Protein AF-A0A1H6WK68-F1 (afdb_monomer)

Sequence (75 aa):
MVYLNTQARENYIDLLIEKGGFPSAAKETLLIPTYREAGLPAEKDVVDCIQWLNHKDLIKQSYTYQDIVTDILVQ

Foldseek 3Di:
DCDLQPDDCVVCLVVCCVVVVNDPVCSVVDDDDHDDDDDWDDQVVVQVVQVVCVVVVVDDDGDHSVRPDDCPPPD

pLDDT: mean 89.58, std 7.33, range [57.75, 98.0]

Radius of gyration: 17.61 Å; Cα contacts (8 Å, |Δi|>4): 35; chains: 1; bounding box: 34×35×38 Å

Solvent-accessible surface area (backbone atoms only — not comparable to full-atom values): 5119 Å² total; per-residue (Å²): 135,61,61,83,70,71,54,66,61,83,80,48,50,66,56,46,33,68,75,67,69,46,60,77,78,43,74,83,71,66,80,80,74,83,72,73,80,91,69,84,77,58,62,66,62,51,49,54,49,51,51,49,35,47,76,66,67,74,46,94,72,90,74,57,57,77,78,76,55,78,64,93,84,70,128

Mean predicted aligned error: 5.87 Å

Structure (mmCIF, N/CA/C/O backbone):
data_AF-A0A1H6WK68-F1
#
_entry.id   AF-A0A1H6WK68-F1
#
loop_
_atom_site.group_PDB
_atom_site.id
_atom_site.type_symbol
_atom_site.label_atom_id
_atom_site.label_alt_id
_atom_site.label_comp_id
_atom_site.label_asym_id
_atom_site.label_entity_id
_atom_site.label_seq_id
_atom_site.pdbx_PDB_ins_code
_atom_site.Cartn_x
_atom_site.Cartn_y
_atom_site.Cartn_z
_atom_site.occupancy
_atom_site.B_iso_or_equiv
_atom_site.auth_seq_id
_atom_site.auth_comp_id
_atom_site.auth_asym_id
_atom_site.auth_atom_id
_atom_site.pdbx_PDB_model_num
ATOM 1 N N . MET A 1 1 ? 5.089 11.346 -12.843 1.00 57.75 1 MET A N 1
ATOM 2 C CA . MET A 1 1 ? 5.898 10.185 -12.406 1.00 57.75 1 MET A CA 1
ATOM 3 C C . MET A 1 1 ? 6.243 9.274 -13.594 1.00 57.75 1 MET A C 1
ATOM 5 O O . MET A 1 1 ? 5.737 8.168 -13.716 1.00 57.75 1 MET A O 1
ATOM 9 N N . VAL A 1 2 ? 7.120 9.740 -14.495 1.00 69.44 2 VAL A N 1
ATOM 10 C CA . VAL A 1 2 ? 7.408 9.066 -15.784 1.00 69.44 2 VAL A CA 1
ATOM 11 C C . VAL A 1 2 ? 8.534 8.025 -15.676 1.00 69.44 2 VAL A C 1
ATOM 13 O O . VAL A 1 2 ? 8.535 7.045 -16.411 1.00 69.44 2 VAL A O 1
ATOM 16 N N . TYR A 1 3 ? 9.464 8.202 -14.731 1.00 81.31 3 TYR A N 1
ATOM 17 C CA . TYR A 1 3 ? 10.711 7.428 -14.644 1.00 81.31 3 TYR A CA 1
ATOM 18 C C . TYR A 1 3 ? 10.496 5.909 -14.526 1.00 81.31 3 TYR A C 1
ATOM 20 O O . TYR A 1 3 ? 11.072 5.152 -15.300 1.00 81.31 3 TYR A O 1
ATOM 28 N N . LEU A 1 4 ? 9.625 5.456 -13.614 1.00 83.81 4 LEU A N 1
ATOM 29 C CA . LEU A 1 4 ? 9.393 4.021 -13.378 1.00 83.81 4 LEU A CA 1
ATOM 30 C C . LEU A 1 4 ? 8.734 3.301 -14.566 1.00 83.81 4 LEU A C 1
ATOM 32 O O . LEU A 1 4 ? 8.866 2.089 -14.685 1.00 83.81 4 LEU A O 1
ATOM 36 N N . ASN A 1 5 ? 8.057 4.040 -15.450 1.00 85.50 5 ASN A N 1
ATOM 37 C CA . ASN A 1 5 ? 7.371 3.479 -16.615 1.00 85.50 5 ASN A CA 1
ATOM 38 C C . ASN A 1 5 ? 8.192 3.557 -17.909 1.00 85.50 5 ASN A C 1
ATOM 40 O O . ASN A 1 5 ? 7.830 2.902 -18.881 1.00 85.50 5 ASN A O 1
ATOM 44 N N . THR A 1 6 ? 9.260 4.362 -17.959 1.00 86.00 6 THR A N 1
ATOM 45 C CA . THR A 1 6 ? 10.036 4.591 -19.195 1.00 86.00 6 THR A CA 1
ATOM 46 C C . THR A 1 6 ? 11.477 4.114 -19.130 1.00 86.00 6 THR A C 1
ATOM 48 O O . THR A 1 6 ? 12.106 3.943 -20.171 1.00 86.00 6 THR A O 1
ATOM 51 N N . GLN A 1 7 ? 12.022 3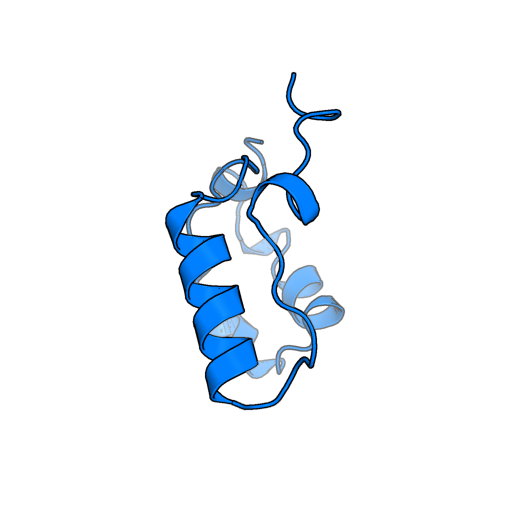.917 -17.933 1.00 85.75 7 GLN A N 1
ATOM 52 C CA . GLN A 1 7 ? 13.400 3.477 -17.773 1.00 85.75 7 GLN A CA 1
ATOM 53 C C . GLN A 1 7 ? 13.540 1.970 -17.929 1.00 85.75 7 GLN A C 1
ATOM 55 O O . GLN A 1 7 ? 12.674 1.195 -17.519 1.00 85.75 7 GLN A O 1
ATOM 60 N N . ALA A 1 8 ? 14.686 1.572 -18.478 1.00 86.88 8 ALA A N 1
ATOM 61 C CA . ALA A 1 8 ? 15.088 0.181 -18.564 1.00 86.88 8 ALA A CA 1
ATOM 62 C C . ALA A 1 8 ? 15.162 -0.421 -17.152 1.00 86.88 8 ALA A C 1
ATOM 64 O O . ALA A 1 8 ? 15.710 0.185 -16.226 1.00 86.88 8 ALA A O 1
ATOM 65 N N . ARG A 1 9 ? 14.578 -1.608 -16.987 1.00 85.94 9 ARG A N 1
ATOM 66 C CA . ARG A 1 9 ? 14.479 -2.335 -15.713 1.00 85.94 9 ARG A CA 1
ATOM 67 C C . ARG A 1 9 ? 15.843 -2.534 -15.055 1.00 85.94 9 ARG A C 1
ATOM 69 O O . ARG A 1 9 ? 15.974 -2.469 -13.834 1.00 85.94 9 ARG A O 1
ATOM 76 N N . GLU A 1 10 ? 16.858 -2.756 -15.876 1.00 87.69 10 GLU A N 1
ATOM 77 C CA . GLU A 1 10 ? 18.247 -3.006 -15.505 1.00 87.69 10 GLU A CA 1
ATOM 78 C C . GLU A 1 10 ? 18.830 -1.855 -14.679 1.00 87.69 10 GLU A C 1
ATOM 80 O O . GLU A 1 10 ? 19.685 -2.086 -13.829 1.00 87.69 10 GLU A O 1
ATOM 85 N N . ASN A 1 11 ? 18.321 -0.633 -14.864 1.00 88.56 11 ASN A N 1
ATOM 86 C CA . ASN A 1 11 ? 18.813 0.550 -14.165 1.00 88.56 11 ASN A CA 1
ATOM 87 C C . ASN A 1 11 ? 18.439 0.572 -12.675 1.00 88.56 11 ASN A C 1
ATOM 89 O O . ASN A 1 11 ? 19.040 1.328 -11.916 1.00 88.56 11 ASN A O 1
ATOM 93 N N . TYR A 1 12 ? 17.434 -0.201 -12.246 1.00 87.88 12 TYR A N 1
ATOM 94 C CA . TYR A 1 12 ? 16.902 -0.108 -10.881 1.00 87.88 12 TYR A CA 1
ATOM 95 C C . TYR A 1 12 ? 16.495 -1.446 -10.243 1.00 87.88 12 TYR A C 1
ATOM 97 O O . TYR A 1 12 ? 16.170 -1.472 -9.056 1.00 87.88 12 TYR A O 1
ATOM 105 N N . ILE A 1 13 ? 16.543 -2.569 -10.968 1.00 88.44 13 ILE A N 1
ATOM 106 C CA . ILE A 1 13 ? 16.184 -3.886 -10.418 1.00 88.44 13 ILE A CA 1
ATOM 107 C C . ILE A 1 13 ? 17.079 -4.304 -9.243 1.00 88.44 13 ILE A C 1
ATOM 109 O O . ILE A 1 13 ? 16.575 -4.867 -8.277 1.00 88.44 13 ILE A O 1
ATOM 113 N N . ASP A 1 14 ? 18.374 -3.980 -9.270 1.00 90.19 14 ASP A N 1
ATOM 114 C CA . ASP A 1 14 ? 19.285 -4.317 -8.167 1.00 90.19 14 ASP A CA 1
ATOM 115 C C . ASP A 1 14 ? 18.913 -3.578 -6.876 1.00 90.19 14 ASP A C 1
ATOM 117 O O . ASP A 1 14 ? 18.895 -4.178 -5.800 1.00 90.19 14 ASP A O 1
ATOM 121 N N . LEU A 1 15 ? 18.491 -2.315 -6.995 1.00 90.19 15 LEU A N 1
ATOM 122 C CA . LEU A 1 15 ? 17.966 -1.543 -5.871 1.00 90.19 15 LEU A CA 1
ATOM 123 C C . LEU A 1 15 ? 16.687 -2.179 -5.305 1.00 90.19 15 LEU A C 1
ATOM 125 O O . LEU A 1 15 ? 16.514 -2.227 -4.090 1.00 90.19 15 LEU A O 1
ATOM 129 N N . LEU A 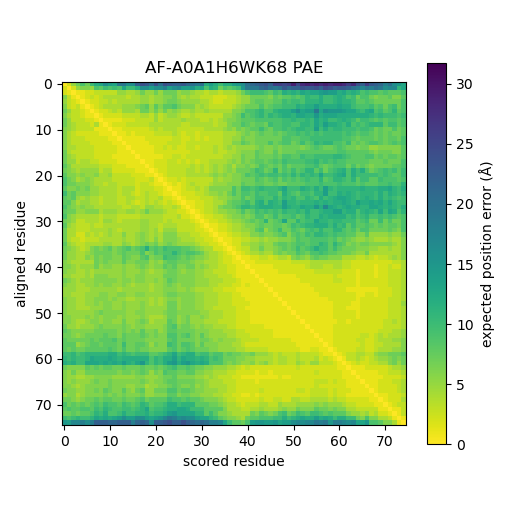1 16 ? 15.799 -2.683 -6.167 1.00 87.81 16 LEU A N 1
ATOM 130 C CA . LEU A 1 16 ? 14.570 -3.355 -5.739 1.00 87.81 16 LEU A CA 1
ATOM 131 C C . LEU A 1 16 ? 14.847 -4.675 -5.019 1.00 87.81 16 LEU A C 1
ATOM 133 O O . LEU A 1 16 ? 14.187 -4.960 -4.024 1.00 87.81 16 LEU A O 1
ATOM 137 N N . ILE A 1 17 ? 15.816 -5.465 -5.486 1.00 89.94 17 ILE A N 1
ATOM 138 C CA . ILE A 1 17 ? 16.203 -6.711 -4.817 1.00 89.94 17 ILE A CA 1
ATOM 139 C C . ILE A 1 17 ? 16.784 -6.409 -3.432 1.00 89.94 17 ILE A C 1
ATOM 141 O O . ILE A 1 17 ? 16.333 -6.984 -2.444 1.00 89.94 17 ILE A O 1
ATOM 145 N N . GLU A 1 18 ? 17.719 -5.458 -3.345 1.00 91.56 18 GLU A N 1
ATOM 146 C CA . GLU A 1 18 ? 18.374 -5.095 -2.086 1.00 91.56 18 GLU A CA 1
ATOM 147 C C . GLU A 1 18 ? 17.395 -4.469 -1.080 1.00 91.56 18 GLU A C 1
ATOM 149 O O . GLU A 1 18 ? 17.318 -4.902 0.069 1.00 91.56 18 GLU A O 1
ATOM 154 N N . LYS A 1 19 ? 16.631 -3.449 -1.495 1.00 91.62 19 LYS A N 1
ATOM 155 C CA . LYS A 1 19 ? 15.749 -2.691 -0.590 1.00 91.62 19 LYS A CA 1
ATOM 156 C C . LYS A 1 19 ? 14.399 -3.355 -0.365 1.00 91.62 19 LYS A C 1
ATOM 158 O O . LYS A 1 19 ? 13.818 -3.185 0.701 1.00 91.62 19 LYS A O 1
ATOM 163 N N . GLY A 1 20 ? 13.902 -4.102 -1.347 1.00 86.44 20 GLY A N 1
ATOM 164 C CA . GLY A 1 20 ? 12.661 -4.865 -1.235 1.00 86.44 20 GLY A CA 1
ATOM 165 C C . GLY A 1 20 ? 12.825 -6.191 -0.491 1.00 86.44 20 GLY A C 1
ATOM 166 O O . GLY A 1 20 ? 11.823 -6.837 -0.202 1.00 86.44 20 GLY A O 1
ATOM 167 N N . GLY A 1 21 ? 14.061 -6.606 -0.182 1.00 86.62 21 GLY A N 1
ATOM 168 C CA . GLY A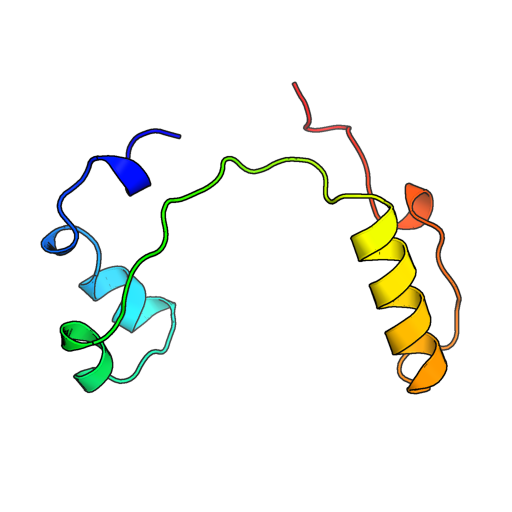 1 21 ? 14.336 -7.863 0.517 1.00 86.62 21 GLY A CA 1
ATOM 169 C C . GLY A 1 21 ? 13.983 -9.103 -0.306 1.00 86.62 21 GLY A C 1
ATOM 170 O O . GLY A 1 21 ? 13.722 -10.167 0.256 1.00 86.62 21 GLY A O 1
ATOM 171 N N . PHE A 1 22 ? 13.939 -8.975 -1.635 1.00 88.12 22 PHE A N 1
ATOM 172 C CA . PHE A 1 22 ? 13.670 -10.108 -2.510 1.00 88.12 22 PHE A CA 1
ATOM 173 C C . PHE A 1 22 ? 14.902 -11.022 -2.584 1.00 88.12 22 PHE A C 1
ATOM 175 O O . PHE A 1 22 ? 16.037 -10.543 -2.572 1.00 88.12 22 PHE A O 1
ATOM 182 N N . PRO A 1 23 ? 14.719 -12.345 -2.718 1.00 89.44 23 PRO A N 1
ATOM 183 C CA . PRO A 1 23 ? 15.828 -13.247 -3.005 1.00 89.44 23 PRO A CA 1
ATOM 184 C C . PRO A 1 23 ? 16.527 -12.862 -4.315 1.00 89.44 23 PRO A C 1
ATOM 186 O O . PRO A 1 23 ? 15.856 -12.517 -5.285 1.00 89.44 23 PRO A O 1
ATOM 189 N N . SER A 1 24 ? 17.853 -13.016 -4.405 1.00 86.50 24 SER A N 1
ATOM 190 C CA . SER A 1 24 ? 18.611 -12.693 -5.630 1.00 86.50 24 SER A CA 1
ATOM 191 C C . SER A 1 24 ? 18.100 -13.437 -6.869 1.00 86.50 24 SER A C 1
ATOM 193 O O . SER A 1 24 ? 18.098 -12.885 -7.964 1.00 86.50 24 SER A O 1
ATOM 195 N N . ALA A 1 25 ? 17.595 -14.663 -6.692 1.00 88.25 25 ALA A N 1
ATOM 196 C CA . ALA A 1 25 ? 16.990 -15.456 -7.763 1.00 88.25 25 ALA A CA 1
ATOM 197 C C . ALA A 1 25 ? 15.734 -14.803 -8.375 1.00 88.25 25 ALA A C 1
ATOM 199 O O . ALA A 1 25 ? 15.412 -15.057 -9.532 1.00 88.25 25 ALA A O 1
ATOM 200 N N . ALA A 1 26 ? 15.044 -13.930 -7.633 1.00 86.31 26 ALA A N 1
ATOM 201 C CA . ALA A 1 26 ? 13.881 -13.206 -8.136 1.00 86.31 26 ALA A CA 1
ATOM 202 C C . ALA A 1 26 ? 14.256 -12.155 -9.195 1.00 86.31 26 ALA A C 1
ATOM 204 O O . ALA A 1 26 ? 13.384 -11.716 -9.940 1.00 86.31 26 ALA A O 1
ATOM 205 N N . LYS A 1 27 ? 15.537 -11.773 -9.319 1.00 85.56 27 LYS A N 1
ATOM 206 C CA . LYS A 1 27 ? 15.997 -10.792 -10.315 1.00 85.56 27 LYS A CA 1
ATOM 207 C C . LYS A 1 27 ? 15.635 -11.181 -11.747 1.00 85.56 27 LYS A C 1
ATOM 209 O O . LYS A 1 27 ? 15.390 -10.295 -12.557 1.00 85.56 27 LYS A O 1
ATOM 214 N N . GLU A 1 28 ? 15.530 -12.464 -12.063 1.00 84.81 28 GLU A N 1
ATOM 215 C CA . GLU A 1 28 ? 15.211 -12.912 -13.425 1.00 84.81 28 GLU A CA 1
ATOM 216 C C . GLU A 1 28 ? 13.703 -13.078 -13.665 1.00 84.81 28 GLU A C 1
ATOM 218 O O . GLU A 1 28 ? 13.237 -12.986 -14.796 1.00 84.81 28 GLU A O 1
ATOM 223 N N . THR A 1 29 ? 12.913 -13.276 -12.605 1.00 87.25 29 THR A N 1
ATOM 224 C CA . THR A 1 29 ? 11.479 -13.598 -12.714 1.00 87.25 29 THR A CA 1
ATOM 225 C C . THR A 1 29 ? 10.555 -12.479 -12.240 1.00 87.25 29 THR A C 1
ATOM 227 O O . THR A 1 29 ? 9.349 -12.544 -12.470 1.00 87.25 29 THR A O 1
ATOM 230 N N . LEU A 1 30 ? 11.082 -11.463 -11.548 1.00 84.25 30 LEU A N 1
ATOM 231 C CA . LEU A 1 30 ? 10.288 -10.370 -10.995 1.00 84.25 30 LEU A CA 1
ATOM 232 C C . LEU A 1 30 ? 9.769 -9.469 -12.119 1.00 84.25 30 LEU A C 1
ATOM 234 O O . LEU A 1 30 ? 10.524 -8.690 -12.713 1.00 84.25 30 LEU A O 1
ATOM 238 N N . LEU A 1 31 ? 8.467 -9.568 -12.376 1.00 85.19 31 LEU A N 1
ATOM 239 C CA . LEU A 1 31 ? 7.736 -8.689 -13.278 1.00 85.19 31 LEU A CA 1
ATOM 240 C C . LEU A 1 31 ? 7.414 -7.379 -12.561 1.00 85.19 31 LEU A C 1
ATOM 242 O O . LEU A 1 31 ? 6.796 -7.383 -11.496 1.00 85.19 31 LEU A O 1
ATOM 246 N N . ILE A 1 32 ? 7.827 -6.262 -13.157 1.00 82.62 32 ILE A N 1
ATOM 247 C CA . ILE A 1 32 ? 7.541 -4.931 -12.625 1.00 82.62 32 ILE A CA 1
ATOM 248 C C . ILE A 1 32 ? 6.255 -4.435 -13.289 1.00 82.62 32 ILE A C 1
ATOM 250 O O . ILE A 1 32 ? 6.241 -4.270 -14.512 1.00 82.62 32 ILE A O 1
ATOM 254 N N . PRO A 1 33 ? 5.160 -4.241 -12.533 1.00 85.69 33 PRO A N 1
ATOM 255 C CA . PRO A 1 33 ? 3.923 -3.736 -13.105 1.00 85.69 33 PRO A CA 1
ATOM 256 C C . PRO A 1 33 ? 4.086 -2.273 -13.518 1.00 85.69 33 PRO A C 1
ATOM 258 O O . PRO A 1 33 ? 4.897 -1.540 -12.950 1.00 85.69 33 PRO A O 1
ATOM 261 N N . THR A 1 34 ? 3.261 -1.825 -14.466 1.00 86.81 34 THR A N 1
ATOM 262 C CA . THR A 1 34 ? 3.167 -0.403 -14.801 1.00 86.81 34 THR A CA 1
ATOM 263 C C . THR A 1 34 ? 2.801 0.386 -13.551 1.00 86.81 34 THR A C 1
ATOM 265 O O . THR A 1 34 ? 1.784 0.130 -12.899 1.00 86.81 34 THR A O 1
ATOM 268 N N . TYR A 1 35 ? 3.648 1.350 -13.217 1.00 86.75 35 TY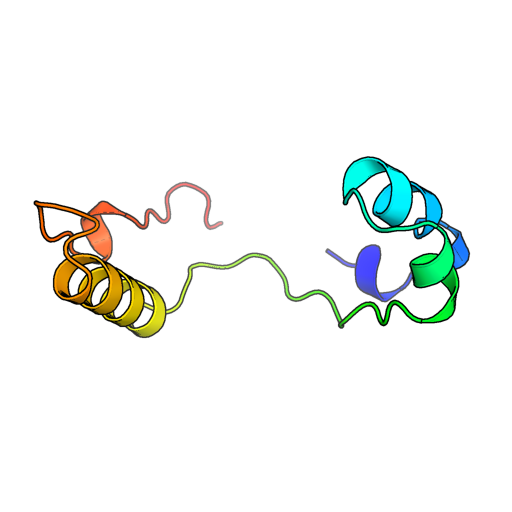R A N 1
ATOM 269 C CA . TYR A 1 35 ? 3.439 2.236 -12.095 1.00 86.75 35 TYR A CA 1
ATOM 270 C C . TYR A 1 35 ? 2.209 3.109 -12.348 1.00 86.75 35 TYR A C 1
ATOM 272 O O . TYR A 1 35 ? 2.084 3.749 -13.396 1.00 86.75 35 TYR A O 1
ATOM 280 N N . ARG A 1 36 ? 1.311 3.138 -11.363 1.00 84.81 36 ARG A N 1
ATOM 281 C CA . ARG A 1 36 ? 0.173 4.055 -11.309 1.00 84.81 36 ARG A CA 1
ATOM 282 C C . ARG A 1 36 ? 0.540 5.198 -10.379 1.00 84.81 36 ARG A C 1
ATOM 284 O O . ARG A 1 36 ? 1.102 4.949 -9.314 1.00 84.81 36 ARG A O 1
ATOM 291 N N . GLU A 1 37 ? 0.247 6.424 -10.797 1.00 83.50 37 GLU A N 1
ATOM 292 C CA . GLU A 1 37 ? 0.526 7.595 -9.970 1.00 83.50 37 GLU A CA 1
ATOM 293 C C . GLU A 1 37 ? -0.192 7.483 -8.624 1.00 83.50 37 GLU A C 1
ATOM 295 O O . GLU A 1 37 ? -1.302 6.949 -8.540 1.00 83.50 37 GLU A O 1
ATOM 300 N N . ALA A 1 38 ? 0.481 7.932 -7.565 1.00 84.06 38 ALA A N 1
ATOM 301 C CA . ALA A 1 38 ? -0.100 7.916 -6.235 1.00 84.06 38 ALA A CA 1
ATOM 302 C C . ALA A 1 38 ? -1.334 8.826 -6.221 1.00 84.06 38 ALA A C 1
ATOM 304 O O . ALA A 1 38 ? -1.259 9.992 -6.601 1.00 84.06 38 ALA A O 1
ATOM 305 N N . GLY A 1 39 ? -2.458 8.279 -5.778 1.00 88.56 39 GLY A N 1
ATOM 306 C CA . GLY A 1 39 ? -3.713 8.996 -5.615 1.00 88.56 39 GLY A CA 1
ATOM 307 C C . GLY A 1 39 ? -4.385 8.580 -4.318 1.00 88.56 39 GLY A C 1
ATOM 308 O O . GLY A 1 39 ? -3.909 7.678 -3.620 1.00 88.56 39 GLY A O 1
ATOM 309 N N . LEU A 1 40 ? 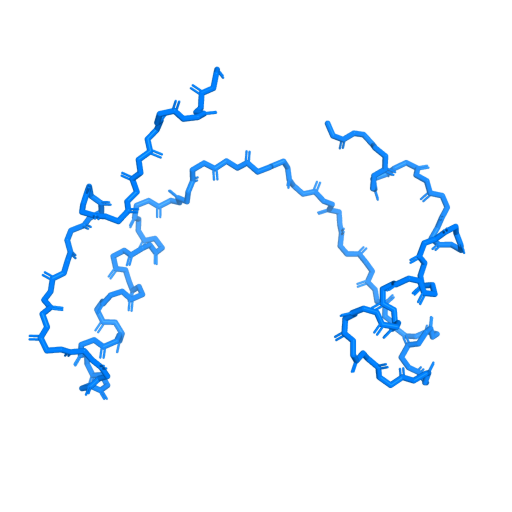-5.499 9.235 -4.001 1.00 93.19 40 LEU A N 1
ATOM 310 C CA . LEU A 1 40 ? -6.317 8.817 -2.871 1.00 93.19 40 LEU A CA 1
ATOM 311 C C . LEU A 1 40 ? -6.813 7.378 -3.093 1.00 93.19 40 LEU A C 1
ATOM 313 O O . LEU A 1 40 ? -7.193 7.032 -4.218 1.00 93.19 40 LEU A O 1
ATOM 317 N N . PRO A 1 41 ? -6.804 6.527 -2.053 1.00 93.50 41 PRO A N 1
ATOM 318 C CA . PRO A 1 41 ? -7.399 5.201 -2.150 1.00 93.50 41 PRO A CA 1
ATOM 319 C C . PRO A 1 41 ? -8.903 5.325 -2.415 1.00 93.50 41 PRO A C 1
ATOM 321 O O . PRO A 1 41 ? -9.540 6.289 -1.992 1.00 93.50 41 PRO A O 1
ATOM 324 N N . ALA A 1 42 ? -9.498 4.342 -3.088 1.00 94.75 42 ALA A N 1
ATOM 325 C CA . ALA A 1 42 ? -10.947 4.326 -3.227 1.00 94.75 42 ALA A CA 1
ATOM 326 C C . ALA A 1 42 ? -11.597 4.109 -1.853 1.00 94.75 42 ALA A C 1
ATOM 328 O O . ALA A 1 42 ? -11.152 3.263 -1.075 1.00 94.75 42 ALA A O 1
ATOM 329 N N . GLU A 1 43 ? -12.684 4.827 -1.570 1.00 96.44 43 GLU A N 1
ATOM 330 C CA . GLU A 1 43 ? -13.385 4.726 -0.283 1.00 96.44 43 GLU A CA 1
ATOM 331 C C . GLU A 1 43 ? -13.793 3.288 0.043 1.00 96.44 43 GLU A C 1
ATOM 333 O O . GLU A 1 43 ? -13.579 2.811 1.158 1.00 96.44 43 GLU A O 1
ATOM 338 N N . LYS A 1 44 ? -14.284 2.563 -0.967 1.00 97.12 44 LYS A N 1
ATOM 339 C CA . LYS A 1 44 ? -14.642 1.151 -0.841 1.00 97.12 44 LYS A CA 1
ATOM 340 C C . LYS A 1 44 ? -13.474 0.285 -0.361 1.00 97.12 44 LYS A C 1
ATOM 342 O O . LYS A 1 44 ? -13.683 -0.552 0.509 1.00 97.12 44 LYS A O 1
ATOM 347 N N . ASP A 1 45 ? -12.269 0.496 -0.884 1.00 96.25 45 ASP A N 1
ATOM 348 C CA . ASP A 1 45 ? -11.105 -0.325 -0.530 1.00 96.25 45 ASP A CA 1
ATOM 349 C C . ASP A 1 45 ? -10.720 -0.133 0.945 1.00 96.25 45 ASP A C 1
ATOM 351 O O . ASP A 1 45 ? -10.368 -1.089 1.637 1.00 96.25 45 ASP A O 1
ATOM 355 N N . VAL A 1 46 ? -10.838 1.097 1.455 1.00 97.06 46 VAL A N 1
ATOM 356 C CA . VAL A 1 46 ? -10.582 1.412 2.869 1.00 97.06 46 VAL A CA 1
ATOM 357 C C . VAL A 1 46 ? -11.664 0.812 3.762 1.00 97.06 46 VAL A C 1
ATOM 359 O O . VAL A 1 46 ? -11.346 0.155 4.753 1.00 97.06 46 VAL A O 1
ATOM 362 N N . VAL A 1 47 ? -12.938 0.998 3.406 1.00 96.69 47 VAL A N 1
ATOM 363 C CA . VAL A 1 47 ? -14.074 0.474 4.178 1.00 96.69 47 VAL A CA 1
ATOM 364 C C . VAL A 1 47 ? -14.026 -1.052 4.252 1.00 96.69 47 VAL A C 1
ATOM 366 O O . VAL A 1 47 ? -14.131 -1.608 5.346 1.00 96.69 47 VAL A O 1
ATOM 369 N N . ASP A 1 48 ? -13.804 -1.731 3.125 1.00 97.62 48 ASP A N 1
ATOM 370 C CA . ASP A 1 48 ? -13.714 -3.192 3.071 1.00 97.62 48 ASP A CA 1
ATOM 371 C C . ASP A 1 48 ? -12.527 -3.703 3.916 1.00 97.62 48 ASP A C 1
ATOM 373 O O . ASP A 1 48 ? -12.651 -4.697 4.637 1.00 97.62 48 ASP A O 1
ATOM 377 N N . CYS A 1 49 ? -11.388 -2.998 3.898 1.00 97.06 49 CYS A N 1
ATOM 378 C CA . CYS A 1 49 ? -10.221 -3.331 4.718 1.00 97.06 49 CYS A CA 1
ATOM 379 C C . CYS A 1 49 ? -10.514 -3.207 6.222 1.00 97.06 49 CYS A C 1
ATOM 381 O O . CYS A 1 49 ? -10.216 -4.121 6.994 1.00 97.06 49 CYS A O 1
ATOM 383 N N . ILE A 1 50 ? -11.150 -2.113 6.651 1.00 97.12 50 ILE A N 1
ATOM 384 C CA . ILE A 1 50 ? -11.517 -1.906 8.059 1.00 97.12 50 ILE A CA 1
ATOM 385 C C . ILE A 1 50 ? -12.551 -2.934 8.519 1.0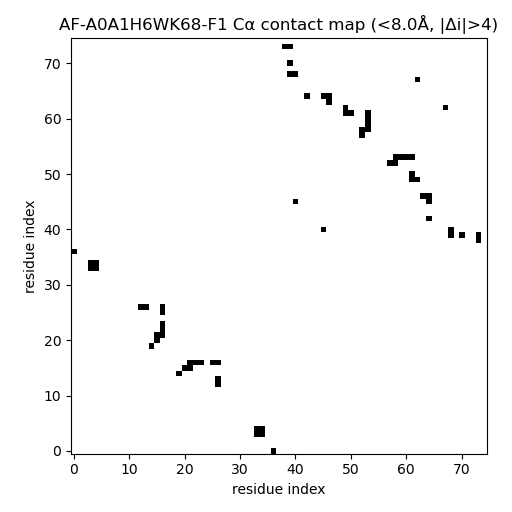0 97.12 50 ILE A C 1
ATOM 387 O O . ILE A 1 50 ? -12.450 -3.457 9.631 1.00 97.12 50 ILE A O 1
ATOM 391 N N . GLN A 1 51 ? -13.516 -3.282 7.668 1.00 96.25 51 GLN A N 1
ATOM 392 C CA . GLN A 1 51 ? -14.461 -4.360 7.957 1.00 96.25 51 GLN A CA 1
ATOM 393 C C . GLN A 1 51 ? -13.749 -5.703 8.123 1.00 96.25 51 GLN A C 1
ATOM 395 O O . GLN A 1 51 ? -14.034 -6.428 9.076 1.00 96.25 51 GLN A O 1
ATOM 400 N N . TRP A 1 52 ? -12.792 -6.019 7.247 1.00 97.81 52 TRP A N 1
ATOM 401 C CA . TRP A 1 52 ? -11.990 -7.233 7.362 1.00 97.81 52 TRP A CA 1
ATOM 402 C C . TRP A 1 52 ? -11.177 -7.267 8.664 1.00 97.81 52 TRP A C 1
ATOM 404 O O . TRP A 1 52 ? -11.188 -8.286 9.354 1.00 97.81 52 TRP A O 1
ATOM 414 N N . LEU A 1 53 ? -10.531 -6.160 9.045 1.00 97.88 53 LEU A N 1
ATOM 415 C CA . LEU A 1 53 ? -9.758 -6.062 10.290 1.00 97.88 53 LEU A CA 1
ATOM 416 C C . LEU A 1 53 ? -10.631 -6.275 11.533 1.00 97.88 53 LEU A C 1
ATOM 418 O O . LEU A 1 53 ? -10.249 -7.043 12.416 1.00 97.88 53 LEU A O 1
ATOM 422 N N . ASN A 1 54 ? -11.806 -5.641 11.584 1.00 96.50 54 ASN A N 1
ATOM 423 C CA . ASN A 1 54 ? -12.765 -5.837 12.674 1.00 96.50 54 ASN A CA 1
ATOM 424 C C . ASN A 1 54 ? -13.285 -7.278 12.710 1.00 96.50 54 ASN A C 1
ATOM 426 O O . ASN A 1 54 ? -13.323 -7.892 13.767 1.00 96.50 54 ASN A O 1
ATOM 430 N N . HIS A 1 55 ? -13.631 -7.854 11.555 1.00 97.31 55 HIS A N 1
ATOM 431 C CA . HIS A 1 55 ? -14.100 -9.240 11.474 1.00 97.31 55 HIS A CA 1
ATOM 432 C C . HIS A 1 55 ? -13.046 -10.257 11.943 1.00 97.31 55 HIS A C 1
ATOM 434 O O . HIS A 1 55 ? -13.388 -11.342 12.408 1.00 97.31 55 HIS A O 1
ATOM 440 N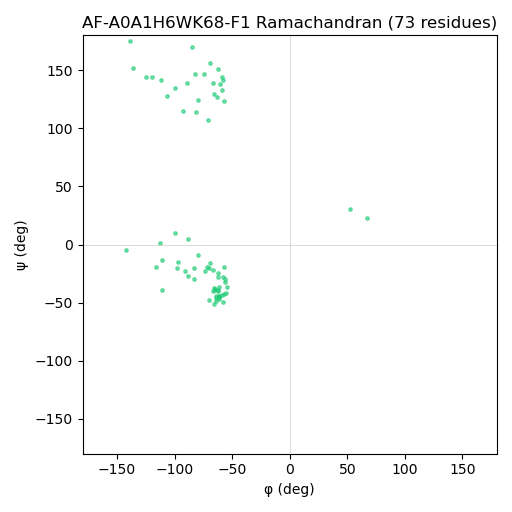 N . LYS A 1 56 ? -11.760 -9.923 11.807 1.00 98.00 56 LYS A N 1
ATOM 441 C CA . LYS A 1 56 ? -10.636 -10.731 12.293 1.00 98.00 56 LYS A CA 1
ATOM 442 C C . LYS A 1 56 ? -10.232 -10.416 13.740 1.00 98.00 56 LYS A C 1
ATOM 444 O O . LYS A 1 56 ? -9.227 -10.963 14.186 1.00 98.00 56 LYS A O 1
ATOM 449 N N . ASP A 1 57 ? -10.965 -9.547 14.441 1.00 97.00 57 ASP A N 1
ATOM 450 C CA . ASP A 1 57 ? -10.638 -9.044 15.784 1.00 97.00 57 ASP A CA 1
ATOM 451 C C . ASP A 1 57 ? -9.207 -8.471 15.893 1.00 97.00 57 ASP A C 1
ATOM 453 O O . ASP A 1 57 ? -8.562 -8.524 16.942 1.00 97.00 57 ASP A O 1
ATOM 457 N N . LEU A 1 58 ? -8.681 -7.908 14.797 1.00 97.38 58 LEU A N 1
ATOM 458 C CA . LEU A 1 58 ? -7.331 -7.327 14.753 1.00 97.38 58 LEU A CA 1
ATOM 459 C C . LEU A 1 58 ? -7.294 -5.892 15.292 1.00 97.38 58 LEU A C 1
ATOM 461 O O . LEU A 1 58 ? -6.233 -5.405 15.684 1.00 97.38 58 LEU A O 1
ATOM 465 N N . ILE A 1 59 ? -8.446 -5.221 15.324 1.00 95.75 59 ILE A N 1
ATOM 466 C CA . ILE A 1 59 ? -8.632 -3.873 15.865 1.00 95.75 59 ILE A CA 1
ATOM 467 C C . ILE A 1 59 ? -9.902 -3.835 16.716 1.00 95.75 59 ILE A C 1
ATOM 469 O O . ILE A 1 59 ? -10.830 -4.605 16.491 1.00 95.75 59 ILE A O 1
ATOM 473 N N . LYS A 1 60 ? -9.934 -2.947 17.715 1.00 92.62 60 LYS A N 1
ATOM 474 C CA . LYS A 1 60 ? -11.074 -2.818 18.642 1.00 92.62 60 LYS A CA 1
ATOM 475 C C . LYS A 1 60 ? -12.030 -1.691 18.261 1.00 92.62 60 LYS A C 1
ATOM 477 O O . LYS A 1 60 ? -13.150 -1.642 18.757 1.00 92.62 60 LYS A O 1
ATOM 482 N N . GLN A 1 61 ? -11.555 -0.747 17.458 1.00 92.81 61 GLN A N 1
ATOM 483 C CA . GLN A 1 61 ? -12.276 0.448 17.054 1.00 92.81 61 GLN A CA 1
ATOM 484 C C . GLN A 1 61 ? -12.591 0.368 15.565 1.00 92.81 61 GLN A C 1
ATOM 486 O O . GLN A 1 61 ? -11.759 -0.061 14.767 1.00 92.81 61 GLN A O 1
ATOM 491 N N . SER A 1 62 ? -13.783 0.829 15.196 1.00 92.25 62 SER A N 1
ATOM 492 C CA . SER A 1 62 ? -14.127 1.057 13.798 1.00 92.25 62 SER A CA 1
ATOM 493 C C . SER A 1 62 ? -13.748 2.480 13.408 1.00 92.25 62 SER A C 1
ATOM 495 O O . SER A 1 62 ? -13.989 3.413 14.171 1.00 92.25 62 SER A O 1
ATOM 497 N N . TYR A 1 63 ? -13.203 2.625 12.206 1.00 95.38 63 TYR A N 1
ATOM 498 C CA . TYR A 1 63 ? -12.809 3.900 11.616 1.00 95.38 63 TYR A CA 1
ATOM 499 C C . TYR A 1 63 ? -13.583 4.120 10.320 1.00 95.38 63 TYR A C 1
ATOM 501 O O . TYR A 1 63 ? -13.860 3.170 9.583 1.00 95.38 63 TYR A O 1
ATOM 509 N N . THR A 1 64 ? -13.943 5.366 10.052 1.00 95.94 64 THR A N 1
ATOM 5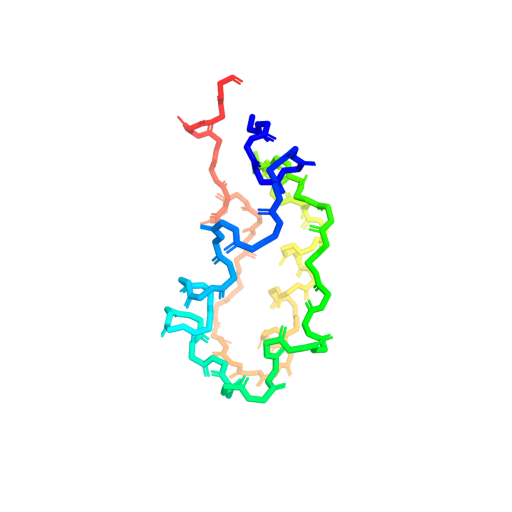10 C CA . THR A 1 64 ? -14.501 5.798 8.770 1.00 95.94 64 THR A CA 1
ATOM 511 C C . THR A 1 64 ? -13.382 6.120 7.782 1.00 95.94 64 THR A C 1
ATOM 513 O O . THR A 1 64 ? -12.206 6.193 8.145 1.00 95.94 64 THR A O 1
ATOM 516 N N . TYR A 1 65 ? -13.734 6.327 6.514 1.00 96.62 65 TYR A N 1
ATOM 517 C CA . TYR A 1 65 ? -12.766 6.734 5.497 1.00 96.62 65 TYR A CA 1
ATOM 518 C C . TYR A 1 65 ? -12.070 8.052 5.862 1.00 96.62 65 TYR A C 1
ATOM 520 O O . TYR A 1 65 ? -10.851 8.151 5.761 1.00 96.62 65 TYR A O 1
ATOM 528 N N . GLN A 1 66 ? -12.830 9.034 6.349 1.00 95.81 66 GLN A N 1
ATOM 529 C CA . GLN A 1 66 ? -12.339 10.366 6.709 1.00 95.81 66 GLN A CA 1
ATOM 530 C C . GLN A 1 66 ? -11.452 10.358 7.964 1.00 95.81 66 GLN A C 1
ATOM 532 O O . GLN A 1 66 ? -10.658 11.277 8.147 1.00 95.81 66 GLN A O 1
ATOM 537 N N . ASP A 1 67 ? -11.540 9.320 8.805 1.00 95.56 67 ASP A N 1
ATOM 538 C CA . ASP A 1 67 ? -10.636 9.151 9.952 1.00 95.56 67 ASP A CA 1
ATOM 539 C C . ASP A 1 67 ? -9.223 8.715 9.522 1.00 95.56 67 ASP A C 1
ATOM 541 O O . ASP A 1 67 ? -8.264 8.892 10.273 1.00 95.56 67 ASP A O 1
ATOM 545 N N . ILE A 1 68 ? -9.092 8.115 8.332 1.00 94.12 68 ILE A N 1
ATOM 546 C CA . ILE A 1 68 ? -7.849 7.497 7.842 1.00 94.12 68 ILE A CA 1
ATOM 547 C C . ILE A 1 68 ? -7.254 8.284 6.675 1.00 94.12 68 ILE A C 1
ATOM 549 O O . ILE A 1 68 ? -6.033 8.408 6.564 1.00 94.12 68 ILE A O 1
ATOM 553 N N . VAL A 1 69 ? -8.103 8.783 5.780 1.00 94.69 69 VAL A N 1
ATOM 554 C CA . VAL A 1 69 ? -7.685 9.392 4.522 1.00 94.69 69 VAL A CA 1
ATOM 555 C C . VAL A 1 69 ? -7.864 10.895 4.584 1.00 94.69 69 VAL A C 1
ATOM 557 O O . VAL A 1 69 ? -8.942 11.410 4.867 1.00 94.69 69 VAL A O 1
ATOM 560 N N . THR A 1 70 ? -6.781 11.594 4.262 1.00 93.00 70 THR A N 1
ATOM 561 C CA . THR A 1 70 ? -6.736 13.046 4.164 1.00 93.00 70 THR A CA 1
ATOM 562 C C . THR A 1 70 ? -6.217 13.460 2.794 1.00 93.00 70 THR A C 1
ATOM 564 O O . THR A 1 70 ? -5.345 12.808 2.218 1.00 93.00 70 THR A O 1
ATOM 56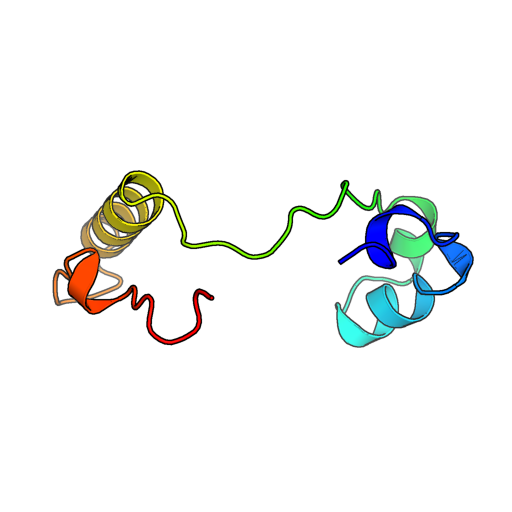7 N N . ASP A 1 71 ? -6.762 14.551 2.272 1.00 91.75 71 ASP A N 1
ATOM 568 C CA . ASP A 1 71 ? -6.442 15.129 0.971 1.00 91.75 71 ASP A CA 1
ATOM 569 C C . ASP A 1 71 ? -5.480 16.325 1.066 1.00 91.75 71 ASP A C 1
ATOM 571 O O . ASP A 1 71 ? -5.193 16.958 0.057 1.00 91.75 71 ASP A O 1
ATOM 575 N N . ILE A 1 72 ? -4.892 16.590 2.241 1.00 91.19 72 ILE A N 1
ATOM 576 C CA . ILE A 1 72 ? -4.006 17.749 2.485 1.00 91.19 72 ILE A CA 1
ATOM 577 C C . ILE A 1 72 ? -2.780 17.842 1.560 1.00 91.19 72 ILE A C 1
ATOM 579 O O . ILE A 1 72 ? -2.164 18.902 1.471 1.00 91.19 72 ILE A O 1
ATOM 583 N N . LEU A 1 73 ? -2.389 16.740 0.915 1.00 84.62 73 LEU A N 1
ATOM 584 C CA . LEU A 1 73 ? -1.251 16.667 -0.009 1.00 84.62 73 LEU A CA 1
ATOM 585 C C . LEU A 1 73 ? -1.675 16.420 -1.463 1.00 84.62 73 LEU A C 1
ATOM 587 O O . LEU A 1 73 ? -0.811 16.294 -2.330 1.00 84.62 73 LEU A O 1
ATOM 591 N N . VAL A 1 74 ? -2.979 16.326 -1.732 1.00 80.69 74 VAL A N 1
ATOM 592 C CA . VAL A 1 74 ? -3.507 16.209 -3.092 1.00 80.69 74 VAL A CA 1
ATOM 593 C C . VAL A 1 74 ? -3.544 17.620 -3.681 1.00 80.69 74 VAL A C 1
ATOM 595 O O . VAL A 1 74 ? -4.238 18.488 -3.157 1.00 80.69 74 VAL A O 1
ATOM 598 N N . GLN A 1 75 ? -2.732 17.859 -4.714 1.00 62.78 75 GLN A N 1
ATOM 599 C CA . GLN A 1 75 ? -2.660 19.127 -5.454 1.00 62.78 75 GLN A CA 1
ATOM 600 C C . GLN A 1 75 ? -3.545 19.098 -6.695 1.00 62.78 75 GLN A C 1
ATOM 602 O O . GLN A 1 75 ? -3.554 18.046 -7.375 1.00 62.78 75 GLN A O 1
#

Secondary structure (DSSP, 8-state):
--HHHHS-GGGTHHHHHHHHT--GGGGTT---PPPPPP-PPPHHHHHHHHHHHHHTTS-SS---HHHH---TT--

Organism: NCBI:txid84035